Protein AF-A0A9Y1FNN8-F1 (afdb_monomer_lite)

Organism: NCBI:txid2876572

pLDDT: mean 82.84, std 13.46, range [41.56, 96.25]

InterPro domains:
  IPR002934 Polymerase, nucleotidyl transferase domain [PF01909] (16-72)
  IPR043519 Nucleotidyltransferase superfamily [SSF81301] (9-73)

Radius of gyration: 13.34 Å; chains: 1; bounding box: 26×36×30 Å

Foldseek 3Di:
DQADDPVLVVVVLVLLVVLLCVLPVPKDKDWFDCVVVVPPDPPRAAETEIEIEDDDQDLVVVVVSSQVSCCVRPCDDPHWGWHWDADPVSQWIWIATNSHYTYTYGHDPPVVRD

Structure (mmCIF, N/CA/C/O backbone):
data_AF-A0A9Y1FNN8-F1
#
_entry.id   AF-A0A9Y1FNN8-F1
#
loop_
_atom_site.group_PDB
_atom_site.id
_atom_site.type_symbol
_atom_site.label_atom_id
_atom_site.label_alt_id
_atom_site.label_comp_id
_atom_site.label_asym_id
_atom_site.label_entity_id
_atom_site.label_seq_id
_atom_site.pdbx_PDB_ins_code
_atom_site.Cartn_x
_atom_site.Cartn_y
_atom_site.Cartn_z
_atom_site.occupancy
_atom_site.B_iso_or_equiv
_atom_site.auth_seq_id
_atom_site.auth_comp_id
_atom_site.auth_asym_id
_atom_site.auth_atom_id
_atom_site.pdbx_PDB_model_num
ATOM 1 N N . MET A 1 1 ? 11.837 -19.669 -1.470 1.00 57.69 1 MET A N 1
ATOM 2 C CA . MET A 1 1 ? 10.414 -19.504 -1.851 1.00 57.69 1 MET A CA 1
ATOM 3 C C . MET A 1 1 ? 10.295 -19.498 -3.366 1.00 57.69 1 MET A C 1
ATOM 5 O O . MET A 1 1 ? 11.195 -18.980 -4.013 1.00 57.69 1 MET A O 1
ATOM 9 N N . LYS A 1 2 ? 9.237 -20.086 -3.943 1.00 59.44 2 LYS A N 1
ATOM 10 C CA . LYS A 1 2 ? 8.938 -19.909 -5.375 1.00 59.44 2 LYS A CA 1
ATOM 11 C C . LYS A 1 2 ? 8.136 -18.610 -5.539 1.00 59.44 2 LYS A C 1
ATOM 13 O O . LYS A 1 2 ? 7.105 -18.500 -4.878 1.00 59.44 2 LYS A O 1
ATOM 18 N N . PRO A 1 3 ? 8.567 -17.660 -6.384 1.00 65.50 3 PRO A N 1
ATOM 19 C CA . PRO A 1 3 ? 7.824 -16.422 -6.593 1.00 65.50 3 PRO A CA 1
ATOM 20 C C . PRO A 1 3 ? 6.449 -16.711 -7.215 1.00 65.50 3 PRO A C 1
ATOM 22 O O . PRO A 1 3 ? 6.312 -17.596 -8.067 1.00 65.50 3 PRO A O 1
ATOM 25 N N . ARG A 1 4 ? 5.411 -15.983 -6.780 1.00 78.38 4 ARG A N 1
ATOM 26 C CA . ARG A 1 4 ? 4.067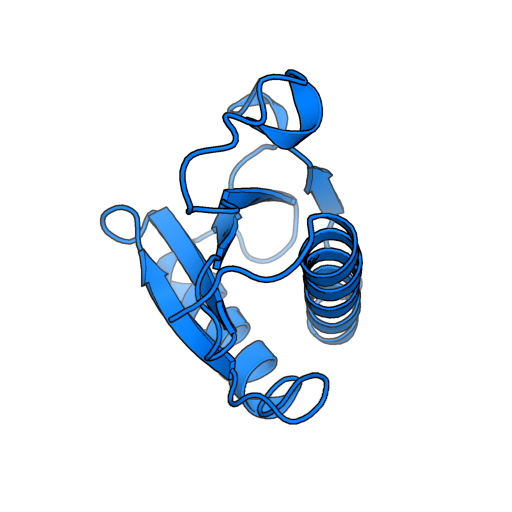 -16.065 -7.378 1.00 78.38 4 ARG A CA 1
ATOM 27 C C . ARG A 1 4 ? 4.049 -15.492 -8.798 1.00 78.38 4 ARG A C 1
ATOM 29 O O . ARG A 1 4 ? 4.966 -14.806 -9.237 1.00 78.38 4 ARG A O 1
ATOM 36 N N . SER A 1 5 ? 2.978 -15.793 -9.531 1.00 82.62 5 SER A N 1
ATOM 37 C CA . SER A 1 5 ? 2.773 -15.270 -10.887 1.00 82.62 5 SER A CA 1
ATOM 38 C C . SER A 1 5 ? 2.539 -13.754 -10.893 1.00 82.62 5 SER A C 1
ATOM 40 O O . SER A 1 5 ? 2.000 -13.206 -9.935 1.00 82.62 5 SER A O 1
ATOM 42 N N . LYS A 1 6 ? 2.817 -13.094 -12.024 1.00 79.94 6 LYS A N 1
ATOM 43 C CA . LYS A 1 6 ? 2.470 -11.678 -12.248 1.00 79.94 6 LYS A CA 1
ATOM 44 C C . LYS A 1 6 ? 1.007 -11.368 -11.900 1.00 79.94 6 LYS A C 1
ATOM 46 O O . LYS A 1 6 ? 0.735 -10.411 -11.189 1.00 79.94 6 LYS A O 1
ATOM 51 N N . LYS A 1 7 ? 0.077 -12.229 -12.333 1.00 85.62 7 LYS A N 1
ATOM 52 C CA . LYS A 1 7 ? -1.362 -12.077 -12.067 1.00 85.62 7 LYS A CA 1
ATOM 53 C C . LYS A 1 7 ? -1.673 -12.016 -10.570 1.00 85.62 7 LYS A C 1
ATOM 55 O O . LYS A 1 7 ? -2.514 -11.232 -10.156 1.00 85.62 7 LYS A O 1
ATOM 60 N N . PHE A 1 8 ? -0.990 -12.822 -9.756 1.00 87.56 8 PHE A N 1
ATOM 61 C CA . PHE A 1 8 ? -1.184 -12.799 -8.306 1.00 87.56 8 PHE A CA 1
ATOM 62 C C . PHE A 1 8 ? -0.857 -11.424 -7.719 1.00 87.56 8 PHE A C 1
ATOM 64 O O . PHE A 1 8 ? -1.642 -10.913 -6.922 1.00 87.56 8 PHE A O 1
ATOM 71 N N . TYR A 1 9 ? 0.263 -10.830 -8.135 1.00 85.19 9 TYR A N 1
ATOM 72 C CA . TYR A 1 9 ? 0.692 -9.525 -7.644 1.00 85.19 9 TYR A CA 1
ATOM 73 C C . TYR A 1 9 ? -0.097 -8.364 -8.251 1.00 85.19 9 TYR A C 1
ATOM 75 O O . TYR A 1 9 ? -0.358 -7.394 -7.549 1.00 85.19 9 TYR A O 1
ATOM 83 N N . ASP A 1 10 ? -0.546 -8.474 -9.503 1.00 86.38 10 ASP A N 1
ATOM 84 C CA . ASP A 1 10 ? -1.489 -7.517 -10.093 1.00 86.38 10 ASP A CA 1
ATOM 85 C C . ASP A 1 10 ? -2.794 -7.478 -9.282 1.00 86.38 10 ASP A C 1
ATOM 87 O O . ASP A 1 10 ? -3.261 -6.402 -8.899 1.00 86.38 10 ASP A O 1
ATOM 91 N N . ASP A 1 11 ? -3.351 -8.651 -8.963 1.00 90.44 11 ASP A N 1
ATOM 92 C CA . ASP A 1 11 ? -4.531 -8.771 -8.107 1.00 90.44 11 ASP A CA 1
ATOM 93 C C . ASP A 1 11 ? -4.246 -8.216 -6.701 1.00 90.44 11 ASP A C 1
ATOM 95 O O . ASP A 1 11 ? -5.044 -7.451 -6.161 1.00 90.44 11 ASP A O 1
ATOM 99 N N . PHE A 1 12 ? -3.090 -8.554 -6.119 1.00 92.06 12 PHE A N 1
ATOM 100 C CA . PHE A 1 12 ? -2.699 -8.096 -4.786 1.00 92.06 12 PHE A CA 1
ATOM 101 C C . PHE A 1 12 ? -2.575 -6.572 -4.719 1.00 92.06 12 PHE A C 1
ATOM 103 O O . PHE A 1 12 ? -3.134 -5.935 -3.830 1.00 92.06 12 PHE A O 1
ATOM 110 N N . ALA A 1 13 ? -1.916 -5.959 -5.701 1.00 90.94 13 ALA A N 1
ATOM 111 C CA . ALA A 1 13 ? -1.775 -4.514 -5.785 1.00 90.94 13 ALA A CA 1
ATOM 112 C C . ALA A 1 13 ? -3.139 -3.820 -5.957 1.00 90.94 13 ALA A C 1
ATOM 114 O O . ALA A 1 13 ? -3.374 -2.755 -5.383 1.00 90.94 13 ALA A O 1
ATOM 115 N N . ASN A 1 14 ? -4.077 -4.431 -6.689 1.00 92.38 14 ASN A N 1
ATOM 116 C CA . ASN A 1 14 ? -5.447 -3.925 -6.781 1.00 92.38 14 ASN A CA 1
ATOM 117 C C . ASN A 1 14 ? -6.184 -3.991 -5.432 1.00 92.38 14 ASN A C 1
ATOM 119 O O . ASN A 1 14 ? -6.861 -3.025 -5.080 1.00 92.38 14 ASN A O 1
ATOM 123 N N . VAL A 1 15 ? -6.014 -5.071 -4.663 1.00 94.62 15 VAL A N 1
ATOM 124 C CA . VAL A 1 15 ? -6.570 -5.196 -3.304 1.00 94.62 15 VAL A CA 1
ATOM 125 C C . VAL A 1 15 ? -5.992 -4.119 -2.388 1.00 94.62 15 VAL A C 1
ATOM 127 O O . VAL A 1 15 ? -6.754 -3.370 -1.776 1.00 94.62 15 VAL A O 1
ATOM 130 N N . VAL A 1 16 ? -4.665 -3.942 -2.372 1.00 94.62 16 VAL A N 1
ATOM 131 C CA . VAL A 1 16 ? -4.013 -2.863 -1.609 1.00 94.62 16 VAL A CA 1
ATOM 132 C C . VAL A 1 16 ? -4.626 -1.510 -1.971 1.00 94.62 16 VAL A C 1
ATOM 134 O O . VAL A 1 16 ? -5.086 -0.788 -1.090 1.00 94.62 16 VAL A O 1
ATOM 137 N N . LYS A 1 17 ? -4.742 -1.189 -3.267 1.00 93.06 17 LYS A N 1
ATOM 138 C CA . LYS A 1 17 ? -5.362 0.059 -3.742 1.00 93.06 17 LYS A CA 1
ATOM 139 C C . LYS A 1 17 ? -6.795 0.244 -3.225 1.00 93.06 17 LYS A C 1
ATOM 141 O O . LYS A 1 17 ? -7.164 1.359 -2.856 1.00 93.06 17 LYS A O 1
ATOM 146 N N . GLN A 1 18 ? -7.609 -0.810 -3.216 1.00 94.44 18 GLN A N 1
ATOM 147 C CA . GLN A 1 18 ? -8.989 -0.754 -2.727 1.00 94.44 18 GLN A CA 1
ATOM 148 C C . GLN A 1 18 ? -9.051 -0.441 -1.228 1.00 94.44 18 GLN A C 1
ATOM 150 O O . GLN A 1 18 ? -9.812 0.442 -0.833 1.00 94.44 18 GLN A O 1
ATOM 155 N N . HIS A 1 19 ? -8.219 -1.083 -0.405 1.00 95.19 19 HIS A N 1
ATOM 156 C CA . HIS A 1 19 ? -8.190 -0.808 1.036 1.00 95.19 19 HIS A CA 1
ATOM 157 C C . HIS A 1 19 ? -7.615 0.575 1.360 1.00 95.19 19 HIS A C 1
ATOM 159 O O . HIS A 1 19 ? -8.146 1.256 2.237 1.00 95.19 19 HIS A O 1
ATOM 165 N N . VAL A 1 20 ? -6.620 1.059 0.603 1.00 92.75 20 VAL A N 1
ATOM 166 C CA . VAL A 1 20 ? -6.164 2.455 0.724 1.00 92.75 20 VAL A CA 1
ATOM 167 C C . VAL A 1 20 ? -7.325 3.418 0.469 1.00 92.75 20 VAL A C 1
ATOM 169 O O . VAL A 1 20 ? -7.569 4.300 1.287 1.00 92.75 20 VAL A O 1
ATOM 172 N N . LYS A 1 21 ? -8.095 3.224 -0.610 1.00 91.62 21 LYS A N 1
ATOM 173 C CA . LYS A 1 21 ? -9.277 4.058 -0.896 1.00 91.62 21 LYS A CA 1
ATOM 174 C C . LYS A 1 21 ? -10.371 3.938 0.161 1.00 91.62 21 LYS A C 1
ATOM 176 O O . LYS A 1 21 ? -11.070 4.909 0.417 1.00 91.62 21 LYS A O 1
ATOM 181 N N . LYS A 1 22 ? -10.525 2.772 0.788 1.00 92.88 22 LYS A N 1
ATOM 182 C CA . LYS A 1 22 ? -11.481 2.583 1.885 1.00 92.88 22 LYS A CA 1
ATOM 183 C C . LYS A 1 22 ? -11.104 3.423 3.109 1.00 92.88 22 LYS A C 1
ATOM 185 O O . LYS A 1 22 ? -11.975 4.042 3.709 1.00 92.88 22 LYS A O 1
ATOM 190 N N . CYS A 1 23 ? -9.821 3.465 3.462 1.00 91.06 23 CYS A N 1
ATOM 191 C CA . CYS A 1 23 ? -9.335 4.259 4.593 1.00 91.06 23 CYS A CA 1
ATOM 192 C C . CYS A 1 23 ? -9.206 5.752 4.280 1.00 91.06 23 CYS A C 1
ATOM 194 O O . CYS A 1 23 ? -9.360 6.582 5.174 1.00 91.06 23 CYS A O 1
ATOM 196 N N . PHE A 1 24 ? -8.938 6.094 3.021 1.00 90.50 24 PHE A N 1
ATOM 197 C CA . PHE A 1 24 ? -8.739 7.463 2.560 1.00 90.50 24 PHE A CA 1
ATOM 198 C C . PHE A 1 24 ? -9.569 7.709 1.285 1.00 90.50 24 PHE A C 1
ATOM 200 O O . PHE A 1 24 ? -9.030 7.674 0.179 1.00 90.50 24 PHE A O 1
ATOM 207 N N . PRO A 1 25 ? -10.888 7.961 1.409 1.00 87.50 25 PRO A N 1
ATOM 208 C CA . PRO A 1 25 ? -11.801 8.038 0.259 1.00 87.50 25 PRO A CA 1
ATOM 209 C C . PRO A 1 25 ? -11.472 9.134 -0.757 1.00 87.50 25 PRO A C 1
ATOM 211 O O . PRO A 1 25 ? -11.739 8.972 -1.944 1.00 87.50 25 PRO A O 1
ATOM 214 N N . ASN A 1 26 ? -10.857 10.228 -0.301 1.00 85.62 26 ASN A N 1
ATOM 215 C CA . ASN A 1 26 ? -10.534 11.395 -1.129 1.00 85.62 26 ASN A CA 1
ATOM 216 C C . ASN A 1 26 ? -9.149 11.310 -1.787 1.00 85.62 26 ASN A C 1
ATOM 218 O O . ASN A 1 26 ? -8.643 12.319 -2.270 1.00 85.62 26 ASN A O 1
ATOM 222 N N . ILE A 1 27 ? -8.502 10.144 -1.743 1.00 86.25 27 ILE A N 1
ATOM 223 C CA . ILE A 1 27 ? -7.116 9.998 -2.170 1.00 86.25 27 ILE A CA 1
ATOM 224 C C . ILE A 1 27 ? -7.007 9.546 -3.625 1.00 86.25 27 ILE A C 1
ATOM 226 O O . ILE A 1 27 ? -7.697 8.623 -4.079 1.00 86.25 27 ILE A O 1
ATOM 230 N N . GLU A 1 28 ? -6.101 10.174 -4.362 1.00 87.56 28 GLU A N 1
ATOM 231 C CA . GLU A 1 28 ? -5.742 9.750 -5.707 1.00 87.56 28 GLU A CA 1
ATOM 232 C C . GLU A 1 28 ? -4.600 8.741 -5.648 1.00 87.56 28 GLU A C 1
ATOM 234 O O . GLU A 1 28 ? -3.673 8.879 -4.860 1.00 87.56 28 GLU A O 1
ATOM 239 N N . ILE A 1 29 ? -4.666 7.697 -6.478 1.00 87.94 29 ILE A N 1
ATOM 240 C CA . ILE A 1 29 ? -3.643 6.646 -6.526 1.00 87.94 29 ILE A CA 1
ATOM 241 C C . ILE A 1 29 ? -3.290 6.386 -7.985 1.00 87.94 29 ILE A C 1
ATOM 243 O O . ILE A 1 29 ? -4.168 5.971 -8.756 1.00 87.94 29 ILE A O 1
ATOM 247 N N . ARG A 1 30 ? -2.016 6.559 -8.354 1.00 85.56 30 ARG A N 1
ATOM 248 C CA . ARG A 1 30 ? -1.515 6.249 -9.703 1.00 85.56 30 ARG A CA 1
ATOM 249 C C . ARG A 1 30 ? -0.406 5.206 -9.662 1.00 85.56 30 ARG A C 1
ATOM 251 O O . ARG A 1 30 ? 0.369 5.128 -8.713 1.00 85.56 30 ARG A O 1
ATOM 258 N N . ALA A 1 31 ? -0.362 4.385 -10.708 1.00 82.06 31 ALA A N 1
ATOM 259 C CA . ALA A 1 31 ? 0.696 3.405 -10.903 1.00 82.06 31 ALA A CA 1
ATOM 260 C C . ALA A 1 31 ? 1.921 4.051 -11.544 1.00 82.06 31 ALA A C 1
ATOM 262 O O . ALA A 1 31 ? 1.778 4.779 -12.523 1.00 82.06 31 ALA A O 1
ATOM 263 N N . VAL A 1 32 ? 3.103 3.761 -11.001 1.00 79.00 32 VAL A N 1
ATOM 264 C CA . VAL A 1 32 ? 4.387 4.320 -11.446 1.00 79.00 32 VAL A CA 1
ATOM 265 C C . VAL A 1 32 ? 5.455 3.217 -11.527 1.00 79.00 32 VAL A C 1
ATOM 267 O O . VAL A 1 32 ? 5.229 2.091 -11.078 1.00 79.00 32 VAL A O 1
ATOM 270 N N . GLY A 1 33 ? 6.606 3.503 -12.145 1.00 71.06 33 GLY A N 1
ATOM 271 C CA . GLY A 1 33 ? 7.748 2.578 -12.195 1.00 71.06 33 GLY A CA 1
ATOM 272 C C . GLY A 1 33 ? 7.620 1.405 -13.184 1.00 71.06 33 GLY A C 1
ATOM 273 O O . GLY A 1 33 ? 7.089 1.550 -14.285 1.00 71.06 33 GLY A O 1
ATOM 274 N N . SER A 1 34 ? 8.150 0.232 -12.810 1.00 62.88 34 SER A N 1
ATOM 275 C CA . SER A 1 34 ? 8.236 -1.009 -13.621 1.00 62.88 34 SER A CA 1
ATOM 276 C C . SER A 1 34 ? 6.902 -1.440 -14.247 1.00 62.88 34 SER A C 1
ATOM 278 O O . SER A 1 34 ? 6.877 -1.972 -15.356 1.00 62.88 34 SER A O 1
ATOM 280 N N . ARG A 1 35 ? 5.777 -1.138 -13.585 1.00 61.47 35 ARG A N 1
ATOM 281 C CA . ARG A 1 35 ? 4.427 -1.354 -14.126 1.00 61.47 35 ARG A CA 1
ATOM 282 C C . ARG A 1 35 ? 4.135 -0.501 -15.364 1.00 61.47 35 ARG A C 1
ATOM 284 O O . ARG A 1 35 ? 3.455 -0.982 -16.264 1.00 61.47 35 ARG A O 1
ATOM 291 N N . ASN A 1 36 ? 4.618 0.740 -15.399 1.00 56.66 36 ASN A N 1
ATOM 292 C CA . ASN A 1 36 ? 4.369 1.672 -16.499 1.00 56.66 36 ASN A CA 1
ATOM 293 C C . ASN A 1 36 ? 5.391 1.511 -17.639 1.00 56.66 36 ASN A C 1
ATOM 295 O O . ASN A 1 36 ? 5.071 1.773 -18.791 1.00 56.66 36 ASN A O 1
ATOM 299 N N . ARG A 1 37 ? 6.608 1.040 -17.325 1.00 54.25 37 ARG A N 1
ATOM 300 C CA . ARG A 1 37 ? 7.705 0.887 -18.299 1.00 54.25 37 ARG A CA 1
ATOM 301 C C . ARG A 1 37 ? 7.710 -0.440 -19.062 1.00 54.25 37 ARG A C 1
ATOM 303 O O . ARG A 1 37 ? 8.491 -0.589 -19.988 1.00 54.25 37 ARG A O 1
ATOM 310 N N . GLY A 1 38 ? 6.893 -1.424 -18.680 1.00 54.84 38 GLY A N 1
ATOM 311 C CA . GLY A 1 38 ? 6.899 -2.751 -19.319 1.00 54.84 38 GLY A CA 1
ATOM 312 C C . GLY A 1 38 ? 8.149 -3.603 -19.029 1.00 54.84 38 GLY A C 1
ATOM 313 O O . GLY A 1 38 ? 8.124 -4.803 -19.292 1.00 54.84 38 GLY A O 1
ATOM 314 N N . ASP A 1 39 ? 9.182 -3.025 -18.405 1.00 51.59 39 ASP A N 1
ATOM 315 C CA . ASP A 1 39 ? 10.450 -3.654 -18.002 1.00 51.59 39 ASP A CA 1
ATOM 316 C C . ASP A 1 39 ? 10.324 -4.516 -16.739 1.00 51.59 39 ASP A C 1
ATOM 318 O O . ASP A 1 39 ? 11.086 -4.409 -15.775 1.00 51.59 39 ASP A O 1
ATOM 322 N N . PHE A 1 40 ? 9.330 -5.399 -16.729 1.00 54.19 40 PHE A N 1
ATOM 323 C CA . PHE A 1 40 ? 9.209 -6.419 -15.703 1.00 54.19 40 PHE A CA 1
ATOM 324 C C . PHE A 1 40 ? 10.308 -7.479 -15.915 1.00 54.19 40 PHE A C 1
ATOM 326 O O . PHE A 1 40 ? 10.105 -8.464 -16.633 1.00 54.19 40 PHE A O 1
ATOM 333 N N . GLN A 1 41 ? 11.497 -7.282 -15.333 1.00 48.75 41 GLN A N 1
ATOM 334 C CA . GLN A 1 41 ? 12.534 -8.316 -15.346 1.00 48.75 41 GLN A CA 1
ATOM 335 C C . GLN A 1 41 ? 12.064 -9.521 -14.523 1.00 48.75 41 GLN A C 1
ATOM 337 O O . GLN A 1 41 ? 11.698 -9.411 -13.359 1.00 48.7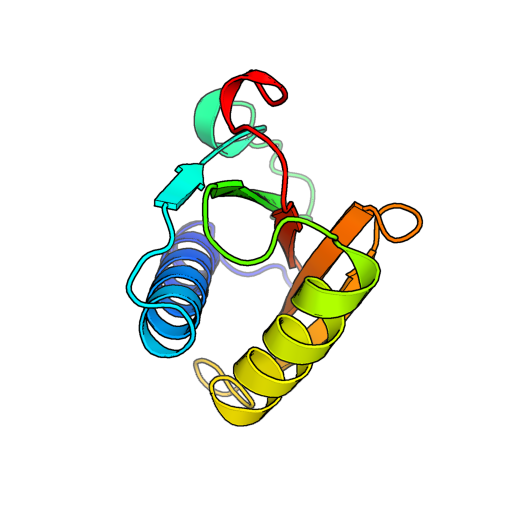5 41 GLN A O 1
ATOM 342 N N . ARG A 1 42 ? 12.077 -10.703 -15.153 1.00 41.56 42 ARG A N 1
ATOM 343 C CA . ARG A 1 42 ? 11.642 -12.003 -14.601 1.00 41.56 42 ARG A CA 1
ATOM 344 C C . ARG A 1 42 ? 12.464 -12.501 -13.398 1.00 41.56 42 ARG A C 1
ATOM 346 O O . ARG A 1 42 ? 12.269 -13.633 -12.955 1.00 41.56 42 ARG A O 1
ATOM 353 N N . THR A 1 43 ? 13.392 -11.708 -12.882 1.00 42.50 43 THR A N 1
ATOM 354 C CA . THR A 1 43 ? 14.262 -12.070 -11.766 1.00 42.50 43 THR A CA 1
ATOM 355 C C . THR A 1 43 ? 13.548 -11.797 -10.446 1.00 42.50 43 THR A C 1
ATOM 357 O O . THR A 1 43 ? 13.668 -10.717 -9.890 1.00 42.50 43 THR A O 1
ATOM 360 N N . SER A 1 44 ? 12.783 -12.802 -10.006 1.00 50.84 44 SER A N 1
ATOM 361 C CA . SER A 1 44 ? 12.286 -13.093 -8.643 1.00 50.84 44 SER A CA 1
ATOM 362 C C . SER A 1 44 ? 11.485 -12.051 -7.847 1.00 50.84 44 SER A C 1
ATOM 364 O O . SER A 1 44 ? 10.654 -12.482 -7.048 1.00 50.84 44 SER A O 1
ATOM 366 N N . ASP A 1 45 ? 11.634 -10.751 -8.088 1.00 60.00 45 ASP A N 1
ATOM 367 C CA . ASP A 1 45 ? 11.031 -9.694 -7.277 1.00 60.00 45 ASP A CA 1
ATOM 368 C C . ASP A 1 45 ? 10.000 -8.899 -8.082 1.00 60.00 45 ASP A C 1
ATOM 370 O O . ASP A 1 45 ? 10.298 -8.192 -9.045 1.00 60.00 45 ASP A O 1
ATOM 374 N N . PHE A 1 46 ? 8.738 -9.048 -7.680 1.00 66.50 46 PHE A N 1
ATOM 375 C CA . PHE A 1 46 ? 7.608 -8.316 -8.236 1.00 66.50 46 PHE A CA 1
ATOM 376 C C . PHE A 1 46 ? 7.386 -7.054 -7.401 1.00 66.50 46 PHE A C 1
ATOM 378 O O . PHE A 1 46 ? 6.571 -7.046 -6.478 1.00 66.50 46 PHE A O 1
ATOM 385 N N . ASP A 1 47 ? 8.144 -6.004 -7.710 1.00 74.25 47 ASP A N 1
ATOM 386 C CA . ASP A 1 47 ? 7.997 -4.696 -7.075 1.00 74.25 47 ASP A CA 1
ATOM 387 C C . ASP A 1 47 ? 6.957 -3.854 -7.824 1.00 74.25 47 ASP A C 1
ATOM 389 O O . ASP A 1 47 ? 7.135 -3.500 -8.994 1.00 74.25 47 ASP A O 1
ATOM 393 N N . TYR A 1 48 ? 5.870 -3.512 -7.137 1.00 76.94 48 TYR A N 1
ATOM 394 C CA . TYR A 1 48 ? 4.864 -2.563 -7.605 1.00 76.94 48 TYR A CA 1
ATOM 395 C C . TYR A 1 48 ? 5.046 -1.251 -6.876 1.00 76.94 48 TYR A C 1
ATOM 397 O O . TYR A 1 48 ? 5.207 -1.257 -5.665 1.00 76.94 48 TYR A O 1
ATOM 405 N N . GLN A 1 49 ? 4.951 -0.128 -7.581 1.00 83.00 49 GLN A N 1
ATOM 406 C CA . GLN A 1 49 ? 4.960 1.177 -6.941 1.00 83.00 49 GLN A CA 1
ATOM 407 C C . GLN A 1 49 ? 3.703 1.962 -7.292 1.00 83.00 49 GLN A C 1
ATOM 409 O O . GLN A 1 49 ? 3.329 2.082 -8.462 1.00 83.00 49 GLN A O 1
ATOM 414 N N . PHE A 1 50 ? 3.064 2.514 -6.267 1.00 84.69 50 PHE A N 1
ATOM 415 C CA . PHE A 1 50 ? 2.009 3.503 -6.393 1.00 84.69 50 PHE A CA 1
ATOM 416 C C . PHE A 1 50 ? 2.448 4.809 -5.751 1.00 84.69 50 PHE A C 1
ATOM 418 O O . PHE A 1 50 ? 3.094 4.809 -4.707 1.00 84.69 50 PHE A O 1
ATOM 425 N N . CYS A 1 51 ? 2.058 5.916 -6.365 1.00 87.12 51 CYS A N 1
ATOM 426 C CA . CYS A 1 51 ? 2.034 7.215 -5.712 1.00 87.12 51 CYS A CA 1
ATOM 427 C C . CYS A 1 51 ? 0.604 7.518 -5.264 1.00 87.12 51 CYS A C 1
ATOM 429 O O . CYS A 1 51 ? -0.371 7.052 -5.865 1.00 87.12 51 CYS A O 1
ATOM 431 N N . ILE A 1 52 ? 0.507 8.286 -4.193 1.00 86.38 52 ILE A N 1
ATOM 432 C CA . ILE A 1 52 ? -0.712 8.690 -3.525 1.00 86.38 52 ILE A CA 1
ATOM 433 C C . ILE A 1 52 ? -0.714 10.222 -3.473 1.00 86.38 52 ILE A C 1
ATOM 435 O O . ILE A 1 52 ? 0.251 10.817 -2.994 1.00 86.38 52 ILE A O 1
ATOM 439 N N . GLU A 1 53 ? -1.785 10.850 -3.957 1.00 83.12 53 GLU A N 1
ATOM 440 C CA . GLU A 1 53 ? -1.925 12.306 -4.064 1.00 83.12 53 GLU A CA 1
ATOM 441 C C . GLU A 1 53 ? -3.191 12.799 -3.333 1.00 83.12 53 GLU A C 1
ATOM 443 O O . GLU A 1 53 ? -4.233 12.137 -3.342 1.00 83.12 53 GLU A O 1
ATOM 448 N N . GLY A 1 54 ? -3.088 13.959 -2.672 1.00 70.94 54 GLY A N 1
ATOM 449 C CA . GLY A 1 54 ? -4.160 14.568 -1.871 1.00 70.94 54 GLY A CA 1
ATOM 450 C C . GLY A 1 54 ? -4.158 14.190 -0.378 1.00 70.94 54 GLY A C 1
ATOM 451 O O . GLY A 1 54 ? -3.385 13.350 0.077 1.00 70.94 54 GLY A O 1
ATOM 452 N N . GLY A 1 55 ? -5.036 14.830 0.404 1.00 73.12 55 GLY A N 1
ATOM 453 C CA . GLY A 1 55 ? -5.216 14.554 1.836 1.00 73.12 55 GLY A CA 1
ATOM 454 C C . GLY A 1 55 ? -4.155 15.175 2.755 1.00 73.12 55 GLY A C 1
ATOM 455 O O . GLY A 1 55 ? -3.750 16.322 2.583 1.00 73.12 55 GLY A O 1
ATOM 456 N N . GLU A 1 56 ? -3.759 14.431 3.789 1.00 76.38 56 GLU A N 1
ATOM 457 C CA . GLU A 1 56 ? -2.736 14.856 4.749 1.00 76.38 56 GLU A CA 1
ATOM 458 C C . GLU A 1 56 ? -1.357 14.903 4.077 1.00 76.38 56 GLU A C 1
ATOM 460 O O . GLU A 1 56 ? -0.908 13.924 3.493 1.00 76.38 56 GLU A O 1
ATOM 465 N N . THR A 1 57 ? -0.687 16.054 4.146 1.00 74.81 57 THR A N 1
ATOM 466 C CA . THR A 1 57 ? 0.434 16.404 3.254 1.00 74.81 57 THR A CA 1
ATOM 467 C C . THR A 1 57 ? 1.814 15.966 3.745 1.00 74.81 57 THR A C 1
ATOM 469 O O . THR A 1 57 ? 2.801 16.119 3.031 1.00 74.81 57 THR A O 1
ATOM 472 N N . THR A 1 58 ? 1.904 15.428 4.961 1.00 86.38 58 THR A N 1
ATOM 473 C CA . THR A 1 58 ? 3.170 15.061 5.612 1.00 86.38 58 THR A CA 1
ATOM 474 C C . THR A 1 58 ? 3.275 13.550 5.776 1.00 86.38 58 THR A C 1
ATOM 476 O O . THR A 1 58 ? 2.403 12.944 6.415 1.00 86.38 58 THR A O 1
ATOM 479 N N . LYS A 1 59 ? 4.355 12.947 5.258 1.00 89.00 59 LYS A N 1
ATOM 480 C CA . LYS A 1 59 ? 4.615 11.496 5.324 1.00 89.00 59 LYS A CA 1
ATOM 481 C C . LYS A 1 59 ? 4.613 10.991 6.769 1.00 89.00 59 LYS A C 1
ATOM 483 O O . LYS A 1 59 ? 4.064 9.933 7.051 1.00 89.00 59 LYS A O 1
ATOM 488 N N . GLU A 1 60 ? 5.129 11.795 7.693 1.00 88.44 60 GLU A N 1
ATOM 489 C CA . GLU A 1 60 ? 5.270 11.494 9.121 1.00 88.44 60 GLU A CA 1
ATOM 490 C C . GLU A 1 60 ? 3.919 11.280 9.807 1.00 88.44 60 GLU A C 1
ATOM 492 O O . GLU A 1 60 ? 3.811 10.476 10.729 1.00 88.44 60 GLU A O 1
ATOM 497 N N . LYS A 1 61 ? 2.873 11.981 9.357 1.00 89.00 61 LYS A N 1
ATOM 498 C CA . LYS A 1 61 ? 1.517 11.814 9.895 1.00 89.00 61 LYS A CA 1
ATOM 499 C C . LYS A 1 61 ? 0.698 10.808 9.099 1.00 89.00 61 LYS A C 1
ATOM 501 O O . LYS A 1 61 ? -0.099 10.067 9.675 1.00 89.00 61 LYS A O 1
ATOM 506 N N . PHE A 1 62 ? 0.890 10.784 7.783 1.00 90.62 62 PHE A N 1
ATOM 507 C CA . PHE A 1 62 ? 0.104 9.951 6.888 1.00 90.62 62 PHE A CA 1
ATOM 508 C C . PHE A 1 62 ? 0.527 8.478 6.941 1.00 90.62 62 PHE A C 1
ATOM 510 O O . PHE A 1 62 ? -0.330 7.608 7.088 1.00 90.62 62 PHE A O 1
ATOM 517 N N . TYR A 1 63 ? 1.828 8.172 6.886 1.00 93.25 63 TYR A N 1
ATOM 518 C CA . TYR A 1 63 ? 2.314 6.789 6.834 1.00 93.25 63 TYR A CA 1
ATOM 519 C C . TYR A 1 63 ? 1.943 5.956 8.060 1.00 93.25 63 TYR A C 1
ATOM 521 O O . TYR A 1 63 ? 1.463 4.845 7.855 1.00 93.25 63 TYR A O 1
ATOM 529 N N . PRO A 1 64 ? 2.037 6.446 9.311 1.00 94.00 64 PRO A N 1
ATOM 530 C CA . PRO A 1 64 ? 1.570 5.666 10.456 1.00 94.00 64 PRO A CA 1
ATOM 531 C C . PRO A 1 64 ? 0.075 5.323 10.382 1.00 94.00 64 PRO A C 1
ATOM 533 O O . PRO A 1 64 ? -0.325 4.212 10.728 1.00 94.00 64 PRO A O 1
ATOM 536 N N . LYS A 1 65 ? -0.763 6.246 9.888 1.00 93.50 65 LYS A N 1
ATOM 537 C CA . LYS A 1 65 ? -2.203 6.003 9.691 1.00 93.50 65 LYS A CA 1
ATOM 538 C C . LYS A 1 65 ? -2.448 4.997 8.569 1.00 93.50 65 LYS A C 1
ATOM 540 O O . LYS A 1 65 ? -3.289 4.114 8.722 1.00 93.50 65 LYS A O 1
ATOM 545 N N . LEU A 1 66 ? -1.711 5.122 7.466 1.00 93.50 66 LEU A N 1
ATOM 546 C CA . LEU A 1 66 ? -1.776 4.210 6.329 1.00 93.50 66 LEU A CA 1
ATOM 547 C C . LEU A 1 66 ? -1.362 2.791 6.728 1.00 93.50 66 LEU A C 1
ATOM 549 O O . LEU A 1 66 ? -2.100 1.855 6.444 1.00 93.50 66 LEU A O 1
ATOM 553 N N . ILE A 1 67 ? -0.237 2.640 7.431 1.00 95.56 67 ILE A N 1
ATOM 554 C CA . ILE A 1 67 ? 0.256 1.350 7.932 1.00 95.56 67 ILE A CA 1
ATOM 555 C C . ILE A 1 67 ? -0.794 0.715 8.840 1.00 95.56 67 ILE A C 1
ATOM 557 O O . ILE A 1 67 ? -1.276 -0.370 8.535 1.00 95.56 67 ILE A O 1
ATOM 561 N N . LYS A 1 68 ? -1.247 1.436 9.874 1.00 95.38 68 LYS A N 1
ATOM 562 C CA . LYS A 1 68 ? -2.260 0.933 10.811 1.00 95.38 68 LYS A CA 1
ATOM 563 C C . LYS A 1 68 ? -3.565 0.535 10.114 1.00 95.38 68 LYS A C 1
ATOM 565 O O . LYS A 1 68 ? -4.209 -0.434 10.509 1.00 95.38 68 LYS A O 1
ATOM 570 N N . CYS A 1 69 ? -3.981 1.294 9.100 1.00 94.62 69 CYS A N 1
ATOM 571 C CA . CYS A 1 69 ? -5.124 0.932 8.266 1.00 94.62 69 CYS A CA 1
ATOM 572 C C . CYS A 1 69 ? -4.868 -0.391 7.533 1.00 94.62 69 CYS A C 1
ATOM 574 O O . CYS A 1 69 ? -5.676 -1.308 7.643 1.00 94.62 69 CYS A O 1
ATOM 576 N N . LEU A 1 70 ? -3.761 -0.496 6.796 1.00 95.69 70 LEU A N 1
ATOM 577 C CA . LEU A 1 70 ? -3.472 -1.653 5.952 1.00 95.69 70 LEU A CA 1
ATOM 578 C C . LEU A 1 70 ? -3.233 -2.922 6.770 1.00 95.69 70 LEU A C 1
ATOM 580 O O . LEU A 1 70 ? -3.718 -3.971 6.372 1.00 95.69 70 LEU A O 1
ATOM 584 N N . GLU A 1 71 ? -2.581 -2.833 7.928 1.00 94.81 71 GLU A N 1
ATOM 585 C CA . GLU A 1 71 ? -2.425 -3.966 8.853 1.00 94.81 71 GLU A CA 1
ATOM 586 C C . GLU A 1 71 ? -3.775 -4.480 9.366 1.00 94.81 71 GLU A C 1
ATOM 588 O O . GLU A 1 71 ? -3.973 -5.683 9.516 1.00 94.81 71 GLU A O 1
ATOM 593 N N . LYS A 1 72 ? -4.727 -3.573 9.616 1.00 94.75 72 LYS A N 1
ATOM 594 C CA . LYS A 1 72 ? -6.081 -3.938 10.048 1.00 94.75 72 LYS A CA 1
ATOM 595 C C . LYS A 1 72 ? -6.910 -4.530 8.907 1.00 94.75 72 LYS A C 1
ATOM 597 O O . LYS A 1 72 ? -7.724 -5.420 9.131 1.00 94.75 72 LYS A O 1
ATOM 602 N N . GLU A 1 73 ? -6.762 -3.981 7.710 1.00 94.56 73 GLU A N 1
ATOM 603 C CA . GLU A 1 73 ? -7.601 -4.294 6.555 1.00 94.56 73 GLU A CA 1
ATOM 604 C C . GLU A 1 73 ? -7.086 -5.488 5.739 1.00 94.56 73 GLU A C 1
ATOM 606 O O . GLU A 1 73 ? -7.882 -6.185 5.115 1.00 94.56 73 GLU A O 1
ATOM 611 N N . ILE A 1 74 ? -5.773 -5.7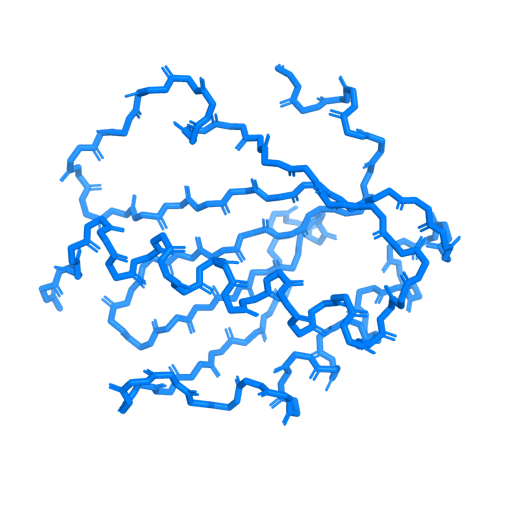33 5.753 1.00 93.06 74 ILE A N 1
ATOM 612 C CA . ILE A 1 74 ? -5.086 -6.761 4.966 1.00 93.06 74 ILE A CA 1
ATOM 613 C C . ILE A 1 74 ? -4.105 -7.513 5.872 1.00 93.06 74 ILE A C 1
ATOM 615 O O . ILE A 1 74 ? -2.891 -7.386 5.744 1.00 93.06 74 ILE A O 1
ATOM 619 N N . ALA A 1 75 ? -4.628 -8.308 6.802 1.00 91.38 75 ALA A N 1
ATOM 620 C CA . ALA A 1 75 ? -3.800 -9.216 7.600 1.00 91.38 75 ALA A CA 1
ATOM 621 C C . ALA A 1 75 ? -3.384 -10.472 6.807 1.00 91.38 75 ALA A C 1
ATOM 623 O O . ALA A 1 75 ? -2.313 -11.041 7.030 1.00 91.38 75 ALA A O 1
ATOM 624 N N . GLU A 1 76 ? -4.228 -10.896 5.862 1.00 93.50 76 GLU A N 1
ATOM 625 C CA . GLU A 1 76 ? -4.027 -12.083 5.037 1.00 93.50 76 GLU A CA 1
ATOM 626 C C . GLU A 1 76 ? -4.549 -11.846 3.614 1.00 93.50 76 GLU A C 1
ATOM 628 O O . GLU A 1 76 ? -5.553 -11.161 3.409 1.00 93.50 76 GLU A O 1
ATOM 633 N N . TYR A 1 77 ? -3.891 -12.437 2.620 1.00 92.25 77 TYR A N 1
ATOM 634 C CA . TYR A 1 77 ? -4.356 -12.448 1.239 1.00 92.25 77 TYR A CA 1
ATOM 635 C C . TYR A 1 77 ? -4.141 -13.822 0.605 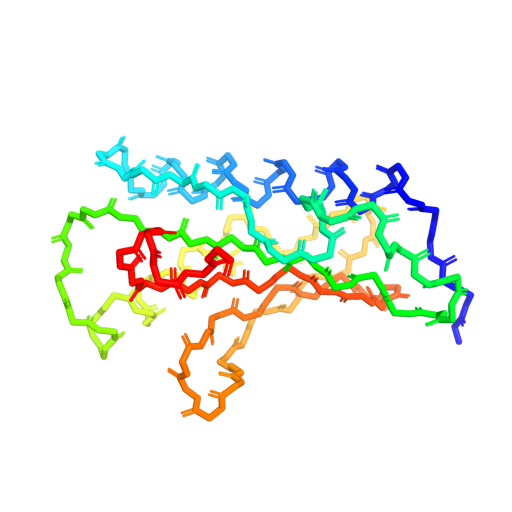1.00 92.25 77 TYR A C 1
ATOM 637 O O . TYR A 1 77 ? -3.015 -14.298 0.494 1.00 92.25 77 TYR A O 1
ATOM 645 N N . LYS A 1 78 ? -5.232 -14.460 0.155 1.00 91.62 78 LYS A N 1
ATOM 646 C CA . LYS A 1 78 ? -5.217 -15.793 -0.485 1.00 91.62 78 LYS A CA 1
ATOM 647 C C . LYS A 1 78 ? -4.441 -16.849 0.334 1.00 91.62 78 LYS A C 1
ATOM 649 O O . LYS A 1 78 ? -3.739 -17.675 -0.247 1.00 91.62 78 LYS A O 1
ATOM 654 N N . GLY A 1 79 ? -4.580 -16.824 1.663 1.00 89.56 79 GLY A N 1
ATOM 655 C CA . GLY A 1 79 ? -3.900 -17.751 2.574 1.00 89.56 79 GLY A CA 1
ATOM 656 C C . GLY A 1 79 ? -2.479 -17.346 2.977 1.00 89.56 79 GLY A C 1
ATOM 657 O O . GLY A 1 79 ? -1.811 -18.127 3.645 1.00 89.56 79 GLY A O 1
ATOM 658 N N . GLU A 1 80 ? -1.990 -16.172 2.562 1.00 90.38 80 GLU A N 1
ATOM 659 C CA . GLU A 1 80 ? -0.655 -15.672 2.915 1.00 90.38 80 GLU A CA 1
ATOM 660 C C . GLU A 1 80 ? -0.737 -14.530 3.914 1.00 90.38 80 GLU A C 1
ATOM 662 O O . GLU A 1 80 ? -1.499 -13.582 3.707 1.00 90.38 80 GLU A O 1
ATOM 667 N N . LYS A 1 81 ? 0.107 -14.575 4.950 1.00 93.31 81 LYS A N 1
ATOM 668 C CA . LYS A 1 81 ? 0.257 -13.437 5.859 1.00 93.31 81 LYS A CA 1
ATOM 669 C C . LYS A 1 81 ? 0.761 -12.225 5.091 1.00 93.31 81 LYS A C 1
ATOM 671 O O . LYS A 1 81 ? 1.655 -12.336 4.251 1.00 93.31 81 LYS A O 1
ATOM 676 N N . VAL A 1 82 ? 0.205 -11.066 5.417 1.00 94.50 82 VAL A N 1
ATOM 677 C CA . VAL A 1 82 ? 0.624 -9.793 4.839 1.00 94.50 82 VAL A CA 1
ATOM 678 C C . VAL A 1 82 ? 1.317 -8.958 5.906 1.00 94.50 82 VAL A C 1
ATOM 680 O O . VAL A 1 82 ? 0.826 -8.799 7.020 1.00 94.50 82 VAL A O 1
ATOM 683 N N . ARG A 1 83 ? 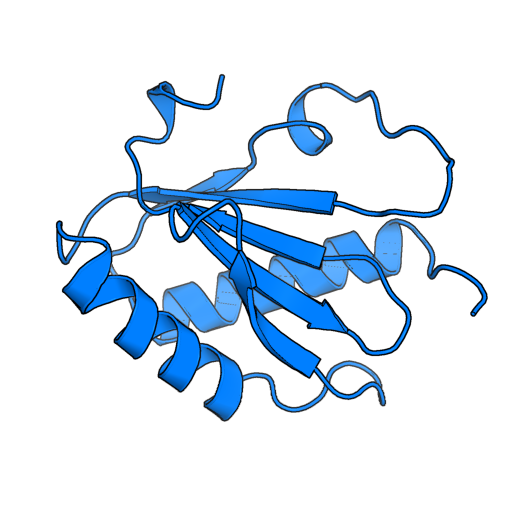2.493 -8.435 5.560 1.00 95.50 83 ARG A N 1
ATOM 684 C CA . ARG A 1 83 ? 3.303 -7.560 6.408 1.00 95.50 83 ARG A CA 1
ATOM 685 C C . ARG A 1 83 ? 3.350 -6.168 5.800 1.00 95.50 83 ARG A C 1
ATOM 687 O O . ARG A 1 83 ? 3.579 -6.030 4.599 1.00 95.50 83 ARG A O 1
ATOM 694 N N . VAL A 1 84 ? 3.176 -5.146 6.628 1.00 96.25 84 VAL A N 1
ATOM 695 C CA . VAL A 1 84 ? 3.247 -3.741 6.219 1.00 96.25 84 VAL A CA 1
ATOM 696 C C . VAL A 1 84 ? 4.377 -3.071 6.990 1.00 96.25 84 VAL A C 1
ATOM 698 O O . VAL A 1 84 ? 4.470 -3.224 8.201 1.00 96.25 84 VAL A O 1
ATOM 701 N N . GLU A 1 85 ? 5.257 -2.345 6.309 1.00 95.25 85 GLU A N 1
ATOM 702 C CA . GLU A 1 85 ? 6.366 -1.640 6.961 1.00 95.25 85 GLU A CA 1
ATOM 703 C C . GLU A 1 85 ? 6.823 -0.424 6.150 1.00 95.25 85 GLU A C 1
ATOM 705 O O . GLU A 1 85 ? 6.527 -0.292 4.961 1.00 95.25 85 GLU A O 1
ATOM 710 N N . LEU A 1 86 ? 7.567 0.477 6.789 1.00 93.75 86 LEU A N 1
ATOM 711 C CA . LEU A 1 86 ? 8.255 1.557 6.086 1.00 93.75 86 LEU A CA 1
ATOM 712 C C . LEU A 1 86 ? 9.428 1.005 5.271 1.00 93.75 86 LEU A C 1
ATOM 714 O O . LEU A 1 86 ? 10.157 0.122 5.714 1.00 93.75 86 LEU A O 1
ATOM 718 N N . GLY A 1 87 ? 9.646 1.576 4.091 1.00 89.88 87 GLY A N 1
ATOM 719 C CA . GLY A 1 87 ? 10.775 1.262 3.224 1.00 89.88 87 GLY A CA 1
ATOM 720 C C . GLY A 1 87 ? 11.341 2.494 2.526 1.00 89.88 87 GLY A C 1
ATOM 721 O O . GLY A 1 87 ? 10.867 3.615 2.719 1.00 89.88 87 GLY A O 1
ATOM 722 N N . GLY A 1 88 ? 12.384 2.291 1.715 1.00 80.69 88 GLY A N 1
ATOM 723 C CA . GLY A 1 88 ? 13.008 3.363 0.927 1.00 80.69 88 GLY A CA 1
ATOM 724 C C . GLY A 1 88 ? 13.486 4.534 1.789 1.00 80.69 88 GLY A C 1
ATOM 725 O O . GLY A 1 88 ? 13.181 5.686 1.484 1.00 80.69 88 GLY A O 1
ATOM 726 N N . SER A 1 89 ? 14.148 4.237 2.912 1.00 85.94 89 SER A N 1
ATOM 727 C CA . SER A 1 89 ? 14.584 5.234 3.905 1.00 85.94 89 SER A CA 1
ATOM 728 C C . SER A 1 89 ? 13.438 6.087 4.469 1.00 85.94 89 SER A C 1
ATOM 730 O O . SER A 1 89 ? 13.609 7.273 4.728 1.00 85.94 89 SER A O 1
ATOM 732 N N . GLY A 1 90 ? 12.250 5.490 4.625 1.00 83.31 90 GLY A N 1
ATOM 733 C CA . GLY A 1 90 ? 11.056 6.167 5.138 1.00 83.31 90 GLY A CA 1
ATOM 734 C C . GLY A 1 90 ? 10.249 6.914 4.075 1.00 83.31 90 GLY A C 1
ATOM 735 O O . GLY A 1 90 ? 9.313 7.628 4.418 1.00 83.31 90 GLY A O 1
ATOM 736 N N . ASN A 1 91 ? 10.574 6.751 2.788 1.00 87.19 91 ASN A N 1
ATOM 737 C CA . ASN A 1 91 ? 9.859 7.419 1.699 1.00 87.19 91 ASN A CA 1
ATOM 738 C C . ASN A 1 91 ? 8.697 6.618 1.127 1.00 87.19 91 ASN A C 1
ATOM 740 O O . ASN A 1 91 ? 7.900 7.199 0.391 1.00 87.19 91 ASN A O 1
ATOM 744 N N . VAL A 1 92 ? 8.567 5.336 1.463 1.00 91.06 92 VAL A N 1
ATOM 745 C CA . VAL A 1 92 ? 7.454 4.495 1.010 1.00 91.06 92 VAL A CA 1
ATOM 746 C C . VAL A 1 92 ? 6.912 3.623 2.137 1.00 91.06 92 VAL A C 1
ATOM 748 O O . VAL A 1 92 ? 7.632 3.282 3.074 1.00 91.06 92 VAL A O 1
ATOM 751 N N . VAL A 1 93 ? 5.652 3.218 2.012 1.00 94.25 93 VAL A N 1
ATOM 752 C CA . VAL A 1 93 ? 5.055 2.114 2.769 1.00 94.25 93 VAL A CA 1
ATOM 753 C C . VAL A 1 93 ? 5.058 0.881 1.877 1.00 94.25 93 VAL A C 1
ATOM 755 O O . VAL A 1 93 ? 4.459 0.894 0.806 1.00 94.25 93 VAL A O 1
ATOM 758 N N . ASN A 1 94 ? 5.735 -0.178 2.297 1.00 94.38 94 ASN A N 1
ATOM 759 C CA . ASN A 1 94 ? 5.765 -1.448 1.592 1.00 94.38 94 ASN A CA 1
ATOM 760 C C . ASN A 1 94 ? 4.744 -2.419 2.188 1.00 94.38 94 ASN A C 1
ATOM 762 O O . ASN A 1 94 ? 4.624 -2.537 3.405 1.00 94.38 94 ASN A O 1
ATOM 766 N N . VAL A 1 95 ? 4.063 -3.153 1.315 1.00 94.75 95 VAL A N 1
ATOM 767 C CA . VAL A 1 95 ? 3.115 -4.214 1.655 1.00 94.75 95 VAL A CA 1
ATOM 768 C C . VAL A 1 95 ? 3.606 -5.515 1.023 1.00 94.75 95 VAL A C 1
ATOM 770 O O . VAL A 1 95 ? 3.716 -5.604 -0.202 1.00 94.75 95 VAL A O 1
ATOM 773 N N . PHE A 1 96 ? 3.909 -6.510 1.851 1.00 91.88 96 PHE A N 1
ATOM 774 C CA . PHE A 1 96 ? 4.520 -7.780 1.459 1.00 91.88 96 PHE A CA 1
ATOM 775 C C . PHE A 1 96 ? 3.563 -8.936 1.735 1.00 91.88 96 PHE A C 1
ATOM 777 O O . PHE A 1 96 ? 3.169 -9.106 2.889 1.00 91.88 96 PHE A O 1
ATOM 784 N N . PRO A 1 97 ? 3.217 -9.762 0.743 1.00 90.75 97 PRO A N 1
ATOM 785 C CA . PRO A 1 97 ? 2.645 -11.069 1.006 1.00 90.75 97 PRO A CA 1
ATOM 786 C C . PRO A 1 97 ? 3.769 -12.069 1.346 1.00 90.75 97 PRO A C 1
ATOM 788 O O . PRO A 1 97 ? 4.925 -11.894 0.949 1.00 90.75 97 PRO A O 1
ATOM 791 N N . GLU A 1 98 ? 3.447 -13.126 2.090 1.00 88.19 98 GLU A N 1
ATOM 792 C CA . GLU A 1 98 ? 4.425 -14.117 2.563 1.00 88.19 98 GLU A CA 1
ATOM 793 C C . GLU A 1 98 ? 5.217 -14.775 1.431 1.00 88.19 98 GLU A C 1
ATOM 795 O O . GLU A 1 98 ? 6.356 -15.165 1.648 1.00 88.19 98 GLU A O 1
ATOM 800 N N . SER A 1 99 ? 4.661 -14.874 0.220 1.00 81.81 99 SER A N 1
ATOM 801 C CA . SER A 1 99 ? 5.342 -15.469 -0.937 1.00 81.81 99 SER A CA 1
ATOM 802 C C . SER A 1 99 ? 6.455 -14.628 -1.580 1.00 81.81 99 SER A C 1
ATOM 804 O O . SER A 1 99 ? 7.140 -15.134 -2.478 1.00 81.81 99 SER A O 1
ATOM 806 N N . GLY A 1 100 ? 6.698 -13.408 -1.096 1.00 79.75 100 GLY A N 1
ATOM 807 C CA . GLY A 1 100 ? 7.708 -12.483 -1.619 1.00 79.75 100 GLY A CA 1
ATOM 808 C C . GLY A 1 100 ? 7.086 -11.348 -2.435 1.00 79.75 100 GLY A C 1
ATOM 809 O O . GLY A 1 100 ? 5.876 -11.164 -2.406 1.00 79.75 100 GLY A O 1
ATOM 810 N N . GLY A 1 101 ? 7.905 -10.562 -3.146 1.00 82.12 101 GLY A N 1
ATOM 811 C CA . GLY A 1 101 ? 7.444 -9.351 -3.846 1.00 82.12 101 GLY A CA 1
ATOM 812 C C . GLY A 1 101 ? 6.890 -8.274 -2.901 1.00 82.12 101 GLY A C 1
ATOM 813 O O . GLY A 1 101 ? 6.733 -8.495 -1.699 1.00 82.12 101 GLY A O 1
ATOM 814 N N . LYS A 1 102 ? 6.613 -7.072 -3.420 1.00 86.88 102 LYS A N 1
ATOM 815 C CA . LYS A 1 102 ? 6.036 -5.999 -2.596 1.00 86.88 102 LYS A CA 1
ATOM 816 C C . LYS A 1 102 ? 5.248 -4.982 -3.402 1.00 86.88 102 LYS A C 1
ATOM 818 O O . LYS A 1 102 ? 5.531 -4.720 -4.567 1.00 86.88 102 LYS A O 1
ATOM 823 N N . VAL A 1 103 ? 4.290 -4.354 -2.734 1.00 90.69 103 VAL A N 1
ATOM 824 C CA . VAL A 1 103 ? 3.629 -3.137 -3.207 1.00 90.69 103 VAL A CA 1
ATOM 825 C C . VAL A 1 103 ? 4.142 -1.967 -2.374 1.00 90.69 103 VAL A C 1
ATOM 827 O O . VAL A 1 103 ? 3.875 -1.889 -1.182 1.00 90.69 103 VAL A O 1
ATOM 830 N N . SER A 1 104 ? 4.889 -1.067 -2.997 1.00 91.62 104 SER A N 1
ATOM 831 C CA . SER A 1 104 ? 5.412 0.173 -2.434 1.00 91.62 104 SER A CA 1
ATOM 832 C C . SER A 1 104 ? 4.450 1.330 -2.698 1.00 91.62 104 SER A C 1
ATOM 834 O O . SER A 1 104 ? 4.062 1.589 -3.833 1.00 91.62 104 SER A O 1
ATOM 836 N N . LEU A 1 105 ? 4.083 2.064 -1.657 1.00 91.19 105 LEU A N 1
ATOM 837 C CA . LEU A 1 105 ? 3.180 3.209 -1.705 1.00 91.19 105 LEU A CA 1
ATOM 838 C C . LEU A 1 105 ? 3.951 4.467 -1.297 1.00 91.19 105 LEU A C 1
ATOM 840 O O . LEU A 1 105 ? 4.469 4.532 -0.186 1.00 91.19 105 LEU A O 1
ATOM 844 N N . ALA A 1 106 ? 4.024 5.465 -2.169 1.00 90.25 106 ALA A N 1
ATOM 845 C CA . ALA A 1 106 ? 4.660 6.749 -1.905 1.00 90.25 106 ALA A CA 1
ATOM 846 C C . ALA A 1 106 ? 3.605 7.854 -1.776 1.00 90.25 106 ALA A C 1
ATOM 848 O O . ALA A 1 106 ? 2.724 7.957 -2.620 1.00 90.25 106 ALA A O 1
ATOM 849 N N . LEU A 1 107 ? 3.707 8.715 -0.767 1.00 88.75 107 LEU A N 1
ATOM 850 C CA . LEU A 1 107 ? 2.952 9.964 -0.683 1.00 88.75 107 LEU A CA 1
ATOM 851 C C . LEU A 1 107 ? 3.800 11.086 -1.278 1.00 88.75 107 LEU A C 1
ATOM 853 O O . LEU A 1 107 ? 4.531 11.766 -0.560 1.00 88.75 107 LEU A O 1
ATOM 857 N N . GLU A 1 108 ? 3.725 11.258 -2.592 1.00 82.81 108 GLU A N 1
ATOM 858 C CA . GLU A 1 108 ? 4.261 12.430 -3.282 1.00 82.81 108 GLU A CA 1
ATOM 859 C C . GLU A 1 108 ? 3.392 12.740 -4.509 1.00 82.81 108 GLU A C 1
ATOM 861 O O . GLU A 1 108 ? 2.637 11.867 -4.952 1.00 82.81 108 GLU A O 1
ATOM 866 N N . PRO A 1 109 ? 3.516 13.947 -5.099 1.00 80.88 109 PRO A N 1
ATOM 867 C CA . PRO A 1 109 ? 2.870 14.255 -6.364 1.00 80.88 109 PRO A CA 1
ATOM 868 C C . PRO A 1 109 ? 3.220 13.193 -7.397 1.00 80.88 109 PRO A C 1
ATOM 870 O O . PRO A 1 109 ? 4.397 12.906 -7.641 1.00 80.88 109 PRO A O 1
ATOM 873 N N . CYS A 1 110 ? 2.203 12.623 -8.032 1.00 78.00 110 CYS A N 1
ATOM 874 C CA . CYS A 1 110 ? 2.412 11.521 -8.956 1.00 78.00 110 CYS A CA 1
ATOM 875 C C . CYS A 1 110 ? 3.244 11.899 -10.192 1.00 78.00 110 CYS A C 1
ATOM 877 O O . CYS A 1 110 ? 3.792 11.022 -10.856 1.00 78.00 110 CYS A O 1
ATOM 879 N N . SER A 1 111 ? 3.386 13.195 -10.480 1.00 75.06 111 SER A N 1
ATOM 880 C CA . SER A 1 111 ? 4.268 13.733 -11.520 1.00 75.06 111 SER A CA 1
ATOM 881 C C . SER A 1 111 ? 5.761 13.494 -11.266 1.00 75.06 111 SER A C 1
ATOM 883 O O . SER A 1 111 ? 6.531 13.503 -12.219 1.00 75.06 111 SER A O 1
ATOM 885 N N . LYS A 1 112 ? 6.191 13.258 -10.018 1.00 67.81 112 LYS A N 1
ATOM 886 C CA . LYS A 1 112 ? 7.612 13.058 -9.671 1.00 67.81 112 LYS A CA 1
ATOM 887 C C . LYS A 1 112 ? 8.150 11.658 -9.973 1.00 67.81 112 LYS A C 1
ATOM 889 O O . LYS A 1 112 ? 9.359 11.463 -9.962 1.00 67.81 112 LYS A O 1
ATOM 894 N N . PHE A 1 113 ? 7.266 10.694 -10.219 1.00 62.44 113 PHE A N 1
ATOM 895 C CA . PHE A 1 113 ? 7.607 9.280 -10.403 1.00 62.44 113 PHE A CA 1
ATOM 896 C C . PHE A 1 113 ? 7.483 8.811 -11.871 1.00 62.44 113 PHE A C 1
ATOM 898 O O . PHE A 1 113 ? 7.294 7.615 -12.112 1.00 62.44 113 PHE A O 1
ATOM 905 N N . GLN A 1 114 ? 7.535 9.744 -12.834 1.00 53.38 114 GLN A N 1
ATOM 906 C CA . GLN A 1 114 ? 7.493 9.458 -14.279 1.00 53.38 114 GLN A CA 1
ATOM 907 C C . GLN A 1 114 ? 8.807 8.871 -14.801 1.00 53.38 114 GLN A C 1
ATOM 909 O O . GLN A 1 114 ? 9.881 9.383 -14.421 1.00 53.38 114 GLN A O 1
#

Sequence (114 aa):
MKPRSKKFYDDFANVVKQHVKKCFPNIEIRAVGSRNRGDFQRTSDFDYQFCIEGGETTKEKFYPKLIKCLE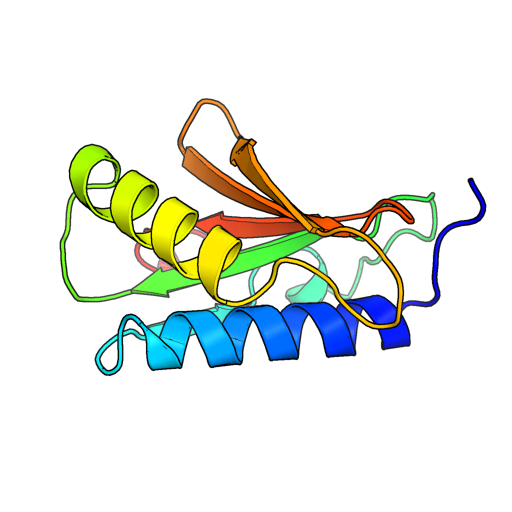KEIAEYKGEKVRVELGGSGNVVNVFPESGGKVSLALEPCSKFQ

Secondary structure (DSSP, 8-state):
-PPPPHHHHHHHHHHHHHHHHHH-TT-EEEEETHHHH-----SS--EEEEEEESS---HHHHHHHHHHHHHHH-SEETTEEEEEEEEGGGTEEEEEETTS-EEEEEES-GGGG-